Protein AF-A0A7C5PWE8-F1 (afdb_monomer)

Mean predicted aligned error: 3.21 Å

Solvent-accessible surface area (backbone atoms only — not comparable to full-atom values): 5080 Å² total; per-residue (Å²): 140,69,65,53,57,65,86,35,67,30,44,57,42,40,66,46,59,82,77,82,59,63,24,43,87,49,26,69,52,18,70,70,68,69,42,61,54,41,18,60,65,31,42,41,52,52,57,38,30,21,31,74,64,78,36,60,75,80,38,65,69,57,53,52,32,55,70,60,56,81,82,76,61,48,35,38,83,47,32,90,68,61,35,52,60,79,54,54,104

Sequence (89 aa):
MNRIPAESSAYQHSLDCVHCGLCLAACPTYQTLGLETDSPRGRILLMRGVSEGEIQLQEPSLGEALDHCLDCRACESACPSGVQYGKIL

Secondary structure (DSSP, 8-state):
-----TTSHHHHHHTT-----TTTTT-HHHHHH--GGGSHHHHHHHHHHHHHTSS-TT-HHHHHHHHT-----HHHHT-TT---GGGT-

Structure (mmCIF, N/CA/C/O backbone):
data_AF-A0A7C5PWE8-F1
#
_entry.id   AF-A0A7C5PWE8-F1
#
loop_
_atom_site.group_PDB
_atom_site.id
_atom_site.type_symbol
_atom_site.label_atom_id
_atom_site.label_alt_id
_atom_site.label_comp_id
_atom_site.label_asym_id
_atom_site.label_entity_id
_atom_site.label_seq_id
_atom_site.pdbx_PDB_ins_code
_atom_site.Cartn_x
_atom_site.Cartn_y
_atom_site.Cartn_z
_atom_site.occupancy
_atom_site.B_iso_or_equiv
_atom_site.auth_seq_id
_atom_site.auth_comp_id
_atom_site.auth_asym_id
_atom_site.auth_atom_id
_atom_site.pdbx_PDB_model_num
ATOM 1 N N . MET A 1 1 ? -10.956 9.784 18.990 1.00 51.03 1 MET A N 1
ATOM 2 C CA . MET A 1 1 ? -11.314 8.532 18.294 1.00 51.03 1 MET A CA 1
ATOM 3 C C . MET A 1 1 ? -11.678 8.853 16.848 1.00 51.03 1 MET A C 1
ATOM 5 O O . MET A 1 1 ? -12.838 9.129 16.585 1.00 51.03 1 MET A O 1
ATOM 9 N N . ASN A 1 2 ? -10.714 8.845 15.926 1.00 56.31 2 ASN A N 1
ATOM 10 C CA . ASN A 1 2 ? -10.997 8.919 14.490 1.00 56.31 2 ASN A CA 1
ATOM 11 C C . ASN A 1 2 ? -10.517 7.589 13.898 1.00 56.31 2 ASN A C 1
ATOM 13 O O . ASN A 1 2 ? -9.319 7.324 13.917 1.00 56.31 2 ASN A O 1
ATOM 17 N N . ARG A 1 3 ? -11.445 6.733 13.465 1.00 65.69 3 ARG A N 1
ATOM 18 C CA . ARG A 1 3 ? -11.169 5.460 12.781 1.00 65.69 3 ARG A CA 1
ATOM 19 C C . ARG A 1 3 ? -11.860 5.493 11.425 1.00 65.69 3 ARG A C 1
ATOM 21 O O . ARG A 1 3 ? -12.914 6.119 11.301 1.00 65.69 3 ARG A O 1
ATOM 28 N N . ILE A 1 4 ? -11.297 4.803 10.441 1.00 65.69 4 ILE A N 1
ATOM 29 C CA . ILE A 1 4 ? -12.039 4.454 9.228 1.00 65.69 4 ILE A CA 1
ATOM 30 C C . ILE A 1 4 ? -12.956 3.277 9.600 1.00 65.69 4 ILE A C 1
ATOM 32 O O . ILE A 1 4 ? -12.473 2.320 10.199 1.00 65.69 4 ILE A O 1
ATOM 36 N N . PRO A 1 5 ? -14.272 3.322 9.331 1.00 73.44 5 PRO A N 1
ATOM 37 C CA . PRO 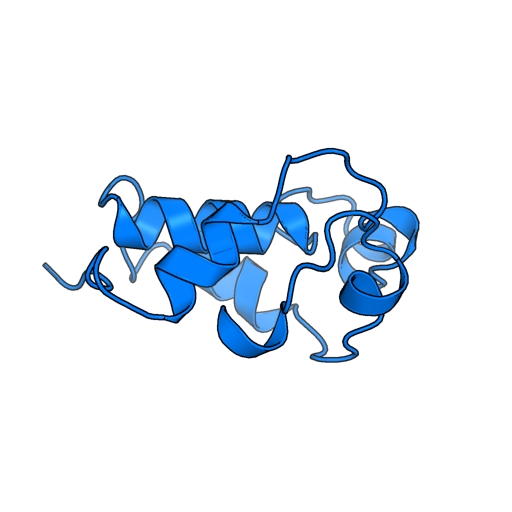A 1 5 ? -15.141 2.189 9.630 1.00 73.44 5 PRO A CA 1
ATOM 38 C C . PRO A 1 5 ? -14.689 0.932 8.873 1.00 73.44 5 PRO A C 1
ATOM 40 O O . PRO A 1 5 ? -14.393 1.005 7.678 1.00 73.44 5 PRO A O 1
ATOM 43 N N . ALA A 1 6 ? -14.706 -0.228 9.536 1.00 70.94 6 ALA A N 1
ATOM 44 C CA . ALA A 1 6 ? -14.457 -1.527 8.897 1.00 70.94 6 ALA A CA 1
ATOM 45 C C . ALA A 1 6 ? -15.480 -1.843 7.779 1.00 70.94 6 ALA A C 1
ATOM 47 O O . ALA A 1 6 ? -15.228 -2.637 6.883 1.00 70.94 6 ALA A O 1
ATOM 48 N N . GLU A 1 7 ? -16.626 -1.163 7.766 1.00 73.94 7 GLU A N 1
ATOM 49 C CA . GLU A 1 7 ? -17.613 -1.234 6.679 1.00 73.94 7 GLU A CA 1
ATOM 50 C C . GLU A 1 7 ? -17.148 -0.534 5.380 1.00 73.94 7 GLU A C 1
ATOM 52 O O . GLU A 1 7 ? -17.824 -0.615 4.356 1.00 73.94 7 GLU A O 1
ATOM 57 N N . SER A 1 8 ? -16.054 0.239 5.413 1.00 88.00 8 SER A N 1
ATOM 58 C CA . SER A 1 8 ? -15.655 1.087 4.285 1.00 88.00 8 SER A CA 1
ATOM 59 C C . SER A 1 8 ? -15.207 0.270 3.072 1.00 88.00 8 SER A C 1
ATOM 61 O O . SER A 1 8 ? -14.574 -0.780 3.201 1.00 88.00 8 SER A O 1
ATOM 63 N N . SER A 1 9 ? -15.465 0.791 1.867 1.00 90.00 9 SER A N 1
ATOM 64 C CA . SER A 1 9 ? -14.956 0.182 0.631 1.00 90.00 9 SER A CA 1
ATOM 65 C C . SER A 1 9 ? -13.431 0.053 0.656 1.00 90.00 9 SER A C 1
ATOM 67 O O . SER A 1 9 ? -12.899 -0.953 0.199 1.00 90.00 9 SER A O 1
ATOM 69 N N . ALA A 1 10 ? -12.735 1.030 1.247 1.00 91.38 10 ALA A N 1
ATOM 70 C CA . ALA A 1 10 ? -11.286 1.000 1.422 1.00 91.38 10 ALA A CA 1
ATOM 71 C C . ALA A 1 10 ? -10.827 -0.192 2.274 1.00 91.38 10 ALA A C 1
ATOM 73 O O . ALA A 1 10 ? -9.891 -0.892 1.887 1.00 91.38 10 ALA A O 1
ATOM 74 N N . TYR A 1 11 ? -11.518 -0.481 3.383 1.00 94.62 11 TYR A N 1
ATOM 75 C CA . TYR A 1 11 ? -11.228 -1.666 4.187 1.00 94.62 11 TYR A CA 1
ATOM 76 C C . TYR A 1 11 ? -11.450 -2.950 3.389 1.00 94.62 11 TYR A C 1
ATOM 78 O O . TYR A 1 11 ? -10.567 -3.802 3.375 1.00 94.62 11 TYR A O 1
ATOM 86 N N . GLN A 1 12 ? -12.569 -3.069 2.669 1.00 94.88 12 GLN A N 1
ATOM 87 C CA . GLN A 1 12 ? -12.867 -4.261 1.866 1.00 94.88 12 GLN A CA 1
ATOM 88 C C . GLN A 1 12 ? -11.788 -4.529 0.807 1.00 94.88 12 GLN A C 1
ATOM 90 O O . GLN A 1 12 ? -11.270 -5.639 0.730 1.00 94.88 12 GLN A O 1
ATOM 95 N N . HIS A 1 13 ? -11.361 -3.503 0.066 1.00 95.69 13 HIS A N 1
ATOM 96 C CA . HIS A 1 13 ? -10.271 -3.636 -0.906 1.00 95.69 13 HIS A CA 1
ATOM 97 C C . HIS A 1 13 ? -8.918 -3.960 -0.257 1.00 95.69 13 HIS A C 1
ATOM 99 O O . HIS A 1 13 ? -8.080 -4.624 -0.867 1.00 95.69 13 HIS A O 1
ATOM 105 N N . SER A 1 14 ? -8.687 -3.538 0.992 1.00 96.12 14 SER A N 1
ATOM 106 C CA . SER A 1 14 ? -7.467 -3.905 1.721 1.00 96.12 14 SER A CA 1
ATOM 107 C C . SER A 1 14 ? -7.375 -5.409 2.006 1.00 96.12 14 SER A C 1
ATOM 109 O O . SER A 1 14 ? -6.267 -5.941 2.118 1.00 96.12 14 SER A O 1
ATOM 111 N N . LEU A 1 15 ? -8.517 -6.113 2.069 1.00 96.38 15 LEU A N 1
ATOM 112 C CA . LEU A 1 15 ? -8.561 -7.548 2.361 1.00 96.38 15 LEU A CA 1
ATOM 113 C C . LEU A 1 15 ? -8.052 -8.413 1.198 1.00 96.38 15 LEU A C 1
ATOM 115 O O . LEU A 1 15 ? -7.621 -9.539 1.443 1.00 96.38 15 LEU A O 1
ATOM 119 N N . ASP A 1 16 ? -8.039 -7.880 -0.028 1.00 97.38 16 ASP A N 1
ATOM 120 C CA . ASP A 1 16 ? -7.545 -8.569 -1.230 1.00 97.38 16 ASP A CA 1
ATOM 121 C C . ASP A 1 16 ? -6.023 -8.816 -1.178 1.00 97.38 16 ASP A C 1
ATOM 123 O O . ASP A 1 16 ? -5.477 -9.673 -1.881 1.00 97.38 16 ASP A O 1
ATOM 127 N N . CYS A 1 17 ? -5.303 -8.065 -0.338 1.00 97.88 17 CYS A N 1
ATOM 128 C CA . CYS A 1 17 ? -3.869 -8.231 -0.160 1.00 97.88 17 CYS A CA 1
ATOM 129 C C . CYS A 1 17 ? -3.553 -9.485 0.669 1.00 97.88 17 CYS A C 1
ATOM 131 O O . CYS A 1 17 ? -3.773 -9.533 1.877 1.00 97.88 17 CYS A O 1
ATOM 133 N N . VAL A 1 18 ? -2.916 -10.472 0.034 1.00 97.62 18 VAL A N 1
ATOM 134 C CA . VAL A 1 18 ? -2.431 -11.707 0.690 1.00 97.62 18 VAL A CA 1
ATOM 135 C C . VAL A 1 18 ? -0.993 -11.600 1.218 1.00 97.62 18 VAL A C 1
ATOM 137 O O . VAL A 1 18 ? -0.366 -12.599 1.555 1.00 97.62 18 VAL A O 1
ATOM 140 N N . HIS A 1 19 ? -0.434 -10.387 1.245 1.00 96.62 19 HIS A N 1
ATOM 141 C CA . HIS A 1 19 ? 0.897 -10.088 1.784 1.00 96.62 19 HIS A CA 1
ATOM 142 C C . HIS A 1 19 ? 2.087 -10.816 1.103 1.00 96.62 19 HIS A C 1
ATOM 144 O O . HIS A 1 19 ? 3.161 -10.975 1.686 1.00 96.62 19 HIS A O 1
ATOM 150 N N . CYS A 1 20 ? 1.949 -11.204 -0.172 1.00 97.88 20 CYS A N 1
ATOM 151 C CA . CYS A 1 20 ? 2.951 -11.999 -0.905 1.00 97.88 20 CYS A CA 1
ATOM 152 C C . CYS A 1 20 ? 4.258 -11.261 -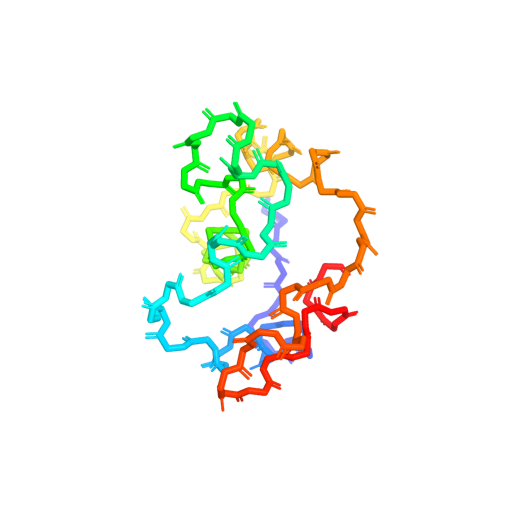1.257 1.00 97.88 20 CYS A C 1
ATOM 154 O O . CYS A 1 20 ? 5.285 -11.901 -1.453 1.00 97.88 20 CYS A O 1
ATOM 156 N N . GLY A 1 21 ? 4.247 -9.925 -1.348 1.00 97.56 21 GLY A N 1
ATOM 157 C CA . GLY A 1 21 ? 5.456 -9.123 -1.600 1.00 97.56 21 GLY A CA 1
ATOM 158 C C . GLY A 1 21 ? 5.840 -8.857 -3.048 1.00 97.56 21 GLY A C 1
ATOM 159 O O . GLY A 1 21 ? 6.800 -8.130 -3.278 1.00 97.56 21 GLY A O 1
ATOM 160 N N . LEU A 1 22 ? 5.094 -9.351 -4.036 1.00 98.25 22 LEU A N 1
ATOM 161 C CA . LEU A 1 22 ? 5.429 -9.100 -5.446 1.00 98.25 22 LEU A CA 1
ATOM 162 C C . LEU A 1 22 ? 5.365 -7.604 -5.814 1.00 98.25 22 LEU A C 1
ATOM 164 O O . LEU A 1 22 ? 6.104 -7.141 -6.678 1.00 98.25 22 LEU A O 1
ATOM 168 N N . CYS A 1 23 ? 4.551 -6.821 -5.101 1.00 98.50 23 CYS A N 1
ATOM 169 C CA . CYS A 1 23 ? 4.472 -5.372 -5.271 1.00 98.50 23 CYS A CA 1
ATOM 170 C C . CYS A 1 23 ? 5.742 -4.615 -4.840 1.00 98.50 23 CYS A C 1
ATOM 172 O O . CYS A 1 23 ? 5.903 -3.460 -5.229 1.00 98.50 23 CYS A O 1
ATOM 174 N N . LEU A 1 24 ? 6.623 -5.220 -4.031 1.00 98.56 24 LEU A N 1
ATOM 175 C CA . LEU A 1 24 ? 7.808 -4.550 -3.485 1.00 98.56 24 LEU A CA 1
ATOM 176 C C . LEU A 1 24 ? 8.741 -4.060 -4.591 1.00 98.56 24 LEU A C 1
ATOM 178 O O . LEU A 1 24 ? 9.091 -2.885 -4.641 1.00 98.56 24 LEU A O 1
ATOM 182 N N . ALA A 1 25 ? 9.087 -4.953 -5.520 1.00 97.94 25 ALA A N 1
ATOM 183 C CA . ALA A 1 25 ? 9.978 -4.637 -6.628 1.00 97.94 25 ALA A CA 1
ATOM 184 C C . ALA A 1 25 ? 9.353 -3.654 -7.632 1.00 97.94 25 ALA A C 1
ATOM 186 O O . ALA A 1 25 ? 10.083 -3.029 -8.388 1.00 97.94 25 ALA A O 1
ATOM 187 N N . ALA A 1 26 ? 8.029 -3.487 -7.637 1.00 98.31 26 ALA A N 1
ATOM 188 C CA . ALA A 1 26 ? 7.345 -2.536 -8.511 1.00 98.31 26 ALA A CA 1
ATOM 189 C C . ALA A 1 26 ? 7.238 -1.124 -7.908 1.00 98.31 26 ALA A C 1
ATOM 191 O O . ALA A 1 26 ? 6.891 -0.180 -8.615 1.00 98.31 26 ALA A O 1
ATOM 192 N N . CYS A 1 27 ? 7.492 -0.960 -6.607 1.00 98.62 27 CYS A N 1
ATOM 193 C CA . CYS A 1 27 ? 7.280 0.305 -5.917 1.00 98.62 27 CYS A CA 1
ATOM 194 C C . CYS A 1 27 ? 8.575 1.127 -5.819 1.00 98.62 27 CYS A C 1
ATOM 196 O O . CYS A 1 27 ? 9.494 0.717 -5.107 1.00 98.62 27 CYS A O 1
ATOM 198 N N . PRO A 1 28 ? 8.652 2.315 -6.448 1.00 98.38 28 PRO A N 1
ATOM 199 C CA . PRO A 1 28 ? 9.880 3.114 -6.452 1.00 98.38 28 PRO A CA 1
ATOM 200 C C . PRO A 1 28 ? 10.261 3.641 -5.061 1.00 98.38 28 PRO A C 1
ATOM 202 O O . PRO A 1 28 ? 11.444 3.751 -4.744 1.00 98.38 28 PRO A O 1
ATOM 205 N N . THR A 1 29 ? 9.280 3.924 -4.200 1.00 98.25 29 THR A N 1
ATOM 206 C CA . THR A 1 29 ? 9.536 4.451 -2.847 1.00 98.25 29 THR A CA 1
ATOM 207 C C . THR A 1 29 ? 10.144 3.382 -1.956 1.00 98.25 29 THR A C 1
ATOM 209 O O . THR A 1 29 ? 11.131 3.643 -1.280 1.00 98.25 29 THR A O 1
ATOM 212 N N . TYR A 1 30 ? 9.632 2.151 -2.034 1.00 98.50 30 TYR A N 1
ATOM 213 C CA . TYR A 1 30 ? 10.233 1.012 -1.348 1.00 98.50 30 TYR A CA 1
ATOM 214 C C . TYR A 1 30 ? 11.642 0.719 -1.863 1.00 98.50 30 TYR A C 1
ATOM 216 O O . TYR A 1 30 ? 12.549 0.532 -1.062 1.00 98.50 30 TYR A O 1
ATOM 224 N N . GLN A 1 31 ? 11.853 0.725 -3.184 1.00 98.44 31 GLN A N 1
ATOM 225 C CA . GLN A 1 31 ? 13.190 0.504 -3.744 1.00 98.44 31 GLN A CA 1
ATOM 226 C C . GLN A 1 31 ? 14.211 1.552 -3.280 1.00 98.44 31 GLN A C 1
ATOM 228 O O . GLN A 1 31 ? 15.391 1.238 -3.155 1.00 98.44 31 GLN A O 1
ATOM 233 N N . THR A 1 32 ? 13.761 2.783 -3.030 1.00 98.25 32 THR A N 1
ATOM 234 C CA . THR A 1 32 ? 14.633 3.887 -2.611 1.00 98.25 32 THR A CA 1
ATOM 235 C C . THR A 1 32 ? 14.887 3.875 -1.105 1.00 98.25 32 THR A C 1
ATOM 237 O O . THR A 1 32 ? 16.024 4.041 -0.674 1.00 98.25 32 THR A O 1
ATOM 240 N N . LEU A 1 33 ? 13.836 3.689 -0.301 1.00 97.88 33 LEU A N 1
ATOM 241 C CA . LEU A 1 33 ? 13.901 3.823 1.157 1.00 97.88 33 LEU A CA 1
ATOM 242 C C . LEU A 1 33 ? 14.203 2.498 1.871 1.00 97.88 33 LEU A C 1
ATOM 244 O O . LEU A 1 33 ? 14.730 2.503 2.978 1.00 97.88 33 LEU A O 1
ATOM 248 N N . GLY A 1 34 ? 13.846 1.358 1.275 1.00 97.81 34 GLY A N 1
ATOM 249 C CA . GLY A 1 34 ? 13.970 0.028 1.883 1.00 97.81 34 GLY A CA 1
ATOM 250 C C . GLY A 1 34 ? 13.021 -0.230 3.061 1.00 97.81 34 GLY A C 1
ATOM 251 O O . GLY A 1 34 ? 13.085 -1.292 3.679 1.00 97.81 34 GLY A O 1
ATOM 252 N N . LEU A 1 35 ? 12.137 0.719 3.377 1.00 97.88 35 LEU A N 1
ATOM 253 C CA . LEU A 1 35 ? 11.191 0.631 4.483 1.00 97.88 35 LEU A CA 1
ATOM 254 C C . LEU A 1 35 ? 9.920 -0.089 4.041 1.00 97.88 35 LEU A C 1
ATOM 256 O O . LEU A 1 35 ? 9.223 0.344 3.128 1.00 97.88 35 LEU A O 1
ATOM 260 N N . GLU A 1 36 ? 9.597 -1.195 4.705 1.00 97.12 36 GLU A N 1
ATOM 261 C CA . GLU A 1 36 ? 8.421 -2.010 4.387 1.00 97.12 36 GLU A CA 1
ATOM 262 C C . GLU A 1 36 ? 7.110 -1.215 4.496 1.00 97.12 36 GLU A C 1
ATOM 264 O O . GLU A 1 36 ? 6.218 -1.400 3.667 1.00 97.12 36 GLU A O 1
ATOM 269 N N . THR A 1 37 ? 7.023 -0.290 5.457 1.00 97.06 37 THR A N 1
ATOM 270 C CA . THR A 1 37 ? 5.913 0.662 5.642 1.00 97.06 37 THR A CA 1
ATOM 271 C C . THR A 1 37 ? 5.670 1.535 4.416 1.00 97.06 37 THR A C 1
ATOM 273 O O . THR A 1 37 ? 4.526 1.862 4.122 1.00 97.06 37 THR A O 1
ATOM 276 N N . ASP A 1 38 ? 6.718 1.824 3.647 1.00 97.81 38 ASP A N 1
ATOM 277 C CA . ASP A 1 38 ? 6.707 2.640 2.429 1.00 97.81 38 ASP A CA 1
ATOM 278 C C . ASP A 1 38 ? 6.530 1.808 1.155 1.00 97.81 38 ASP A C 1
ATOM 280 O O . ASP A 1 38 ? 6.643 2.306 0.026 1.00 97.81 38 ASP A O 1
ATOM 284 N N . SER A 1 39 ? 6.242 0.520 1.318 1.00 98.44 39 SER A N 1
ATOM 285 C CA . SER A 1 39 ? 5.821 -0.351 0.235 1.00 98.44 39 SER A CA 1
ATOM 286 C C . SER A 1 39 ? 4.303 -0.313 0.031 1.00 98.44 39 SER A C 1
ATOM 288 O O . SER A 1 39 ? 3.557 0.108 0.917 1.00 98.44 39 SER A O 1
ATOM 290 N N . PRO A 1 40 ? 3.791 -0.790 -1.119 1.00 98.31 40 PRO A N 1
ATOM 291 C CA . PRO A 1 40 ? 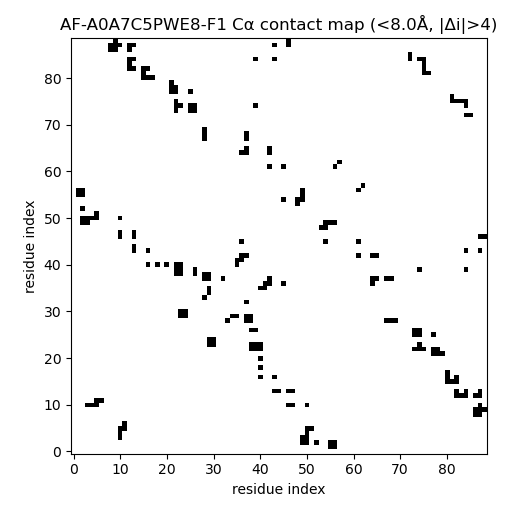2.355 -0.856 -1.354 1.00 98.31 40 PRO A CA 1
ATOM 292 C C . PRO A 1 40 ? 1.664 -1.765 -0.335 1.00 98.31 40 PRO A C 1
ATOM 294 O O . PRO A 1 40 ? 0.659 -1.373 0.246 1.00 98.31 40 PRO A O 1
ATOM 297 N N . ARG A 1 41 ? 2.219 -2.954 -0.054 1.00 98.06 41 ARG A N 1
ATOM 298 C CA . ARG A 1 41 ? 1.623 -3.872 0.933 1.00 98.06 41 ARG A CA 1
ATOM 299 C C . ARG A 1 41 ? 1.722 -3.343 2.362 1.00 98.06 41 ARG A C 1
ATOM 301 O O . ARG A 1 41 ? 0.778 -3.535 3.120 1.00 98.06 41 ARG A O 1
ATOM 308 N N . GLY A 1 42 ? 2.804 -2.643 2.702 1.00 97.94 42 GLY A N 1
ATOM 309 C CA . GLY A 1 42 ? 2.957 -2.001 4.005 1.00 97.94 42 GLY A CA 1
ATOM 310 C C . GLY A 1 42 ? 1.886 -0.945 4.236 1.00 97.94 42 GLY A C 1
A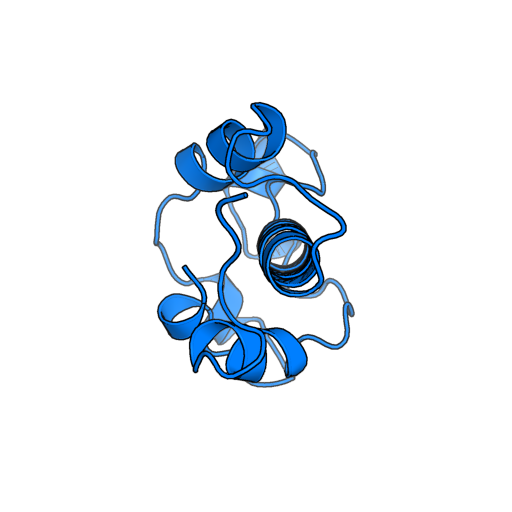TOM 311 O O . GLY A 1 42 ? 1.177 -1.011 5.232 1.00 97.94 42 GLY A O 1
ATOM 312 N N . ARG A 1 43 ? 1.676 -0.041 3.272 1.00 98.19 43 ARG A N 1
ATOM 313 C CA . ARG A 1 43 ? 0.614 0.976 3.351 1.00 98.19 43 ARG A CA 1
ATOM 314 C C . ARG A 1 43 ? -0.781 0.365 3.444 1.00 98.19 43 ARG A C 1
ATOM 316 O O . ARG A 1 43 ? -1.589 0.835 4.236 1.00 98.19 43 ARG A O 1
ATOM 323 N N . ILE A 1 44 ? -1.058 -0.706 2.693 1.00 97.81 44 ILE A N 1
ATOM 324 C CA . ILE A 1 44 ? -2.328 -1.441 2.817 1.00 97.81 44 ILE A CA 1
ATOM 325 C C . ILE A 1 44 ? -2.507 -1.958 4.249 1.00 97.81 44 ILE A C 1
ATOM 327 O O . ILE A 1 44 ? -3.578 -1.785 4.824 1.00 97.81 44 ILE A O 1
ATOM 331 N N . LEU A 1 45 ? -1.469 -2.562 4.834 1.00 96.81 45 LEU A N 1
ATOM 332 C CA . LEU A 1 45 ? -1.530 -3.081 6.199 1.00 96.81 45 LEU A CA 1
ATOM 333 C C . LEU A 1 45 ? -1.718 -1.958 7.228 1.00 96.81 45 LEU A C 1
ATOM 335 O O . LEU A 1 45 ? -2.523 -2.108 8.142 1.00 96.81 45 LEU A O 1
ATOM 339 N N . LEU A 1 46 ? -1.047 -0.817 7.046 1.00 96.38 46 LEU A N 1
ATOM 340 C CA . LEU A 1 46 ? -1.226 0.361 7.894 1.00 96.38 46 LEU A CA 1
ATOM 341 C C . LEU A 1 46 ? -2.676 0.878 7.841 1.00 96.38 46 LEU A C 1
ATOM 343 O O . LEU A 1 46 ? -3.299 1.086 8.879 1.00 96.38 46 LEU A O 1
ATOM 347 N N . MET A 1 47 ? -3.256 1.009 6.645 1.00 94.88 47 MET A N 1
ATOM 348 C CA . MET A 1 47 ? -4.655 1.429 6.470 1.00 94.88 47 MET A CA 1
ATOM 349 C C . MET A 1 47 ? -5.661 0.422 7.031 1.00 94.88 47 MET A C 1
ATOM 351 O O . MET A 1 47 ? -6.703 0.803 7.577 1.00 94.88 47 MET A O 1
ATOM 355 N N . ARG A 1 48 ? -5.349 -0.873 6.926 1.00 94.62 48 ARG A N 1
ATOM 356 C CA . ARG A 1 48 ? -6.147 -1.931 7.542 1.00 94.62 48 ARG A CA 1
ATOM 357 C C . ARG A 1 48 ? -6.117 -1.813 9.064 1.00 94.62 48 ARG A C 1
ATOM 359 O O . ARG A 1 48 ? -7.181 -1.745 9.670 1.00 94.62 48 ARG A O 1
ATOM 366 N N . GLY A 1 49 ? -4.929 -1.659 9.650 1.00 95.06 49 GLY A N 1
ATOM 367 C CA . GLY A 1 49 ? -4.748 -1.469 11.090 1.00 95.06 49 GLY A CA 1
ATOM 368 C C . GLY A 1 49 ? -5.460 -0.221 11.619 1.00 95.06 49 GLY A C 1
ATOM 369 O O . GLY A 1 49 ? -6.014 -0.241 12.716 1.00 95.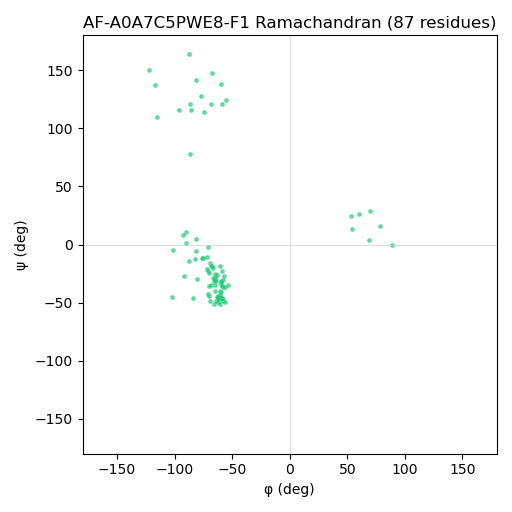06 49 GLY A O 1
ATOM 370 N N . VAL A 1 50 ? -5.545 0.852 10.827 1.00 94.31 50 VAL A N 1
ATOM 371 C CA . VAL A 1 50 ? -6.379 2.022 11.158 1.00 94.31 50 VAL A CA 1
ATOM 372 C C . VAL A 1 50 ? -7.861 1.656 11.251 1.00 94.31 50 VAL A C 1
ATOM 374 O O . VAL A 1 50 ? -8.558 2.090 12.174 1.00 94.31 50 VAL A O 1
ATOM 377 N N . SER A 1 51 ? -8.350 0.869 10.295 1.00 93.69 51 SER A N 1
ATOM 378 C CA . SER A 1 51 ? -9.755 0.453 10.238 1.00 93.69 51 SER A CA 1
ATOM 379 C C . SER A 1 51 ? -10.107 -0.540 11.350 1.00 93.69 51 SER A C 1
ATOM 381 O O . SER A 1 51 ? -11.184 -0.475 11.941 1.00 93.69 51 SER A O 1
ATOM 383 N N . GLU A 1 52 ? -9.162 -1.416 11.690 1.00 94.06 52 GLU A N 1
ATOM 384 C CA . GLU A 1 52 ? -9.249 -2.384 12.791 1.00 94.06 52 GLU A CA 1
ATOM 385 C C . GLU A 1 52 ? -9.047 -1.716 14.163 1.00 94.06 52 GLU A C 1
ATOM 387 O O . GLU A 1 52 ? -9.379 -2.276 15.207 1.00 94.06 52 GLU A O 1
ATOM 392 N N . GLY A 1 53 ? -8.598 -0.457 14.173 1.00 92.88 53 GLY A N 1
ATOM 393 C CA . GLY A 1 53 ? -8.399 0.330 15.381 1.00 92.88 53 GLY A CA 1
ATOM 394 C C . GLY A 1 53 ? -7.121 -0.009 16.147 1.00 92.88 53 GLY A C 1
ATOM 395 O O . GLY A 1 53 ? -7.021 0.381 17.313 1.00 92.88 53 GLY A O 1
ATOM 396 N N . GLU A 1 54 ? -6.191 -0.707 15.496 1.00 95.06 54 GLU A N 1
ATOM 397 C CA . GLU A 1 54 ? -4.846 -1.044 15.968 1.00 95.06 54 GLU A CA 1
ATOM 398 C C . GLU A 1 54 ? -3.868 0.126 15.789 1.00 95.06 54 GLU A C 1
ATOM 400 O O . GLU A 1 54 ? -2.947 0.295 16.584 1.00 95.06 54 GLU A O 1
ATOM 405 N N . ILE A 1 55 ? -4.097 0.962 14.771 1.00 94.94 55 ILE A N 1
ATOM 406 C CA . ILE A 1 55 ? -3.294 2.147 14.449 1.00 94.94 55 ILE A CA 1
ATOM 407 C C . ILE A 1 55 ? -4.176 3.391 14.579 1.00 94.94 55 ILE A C 1
ATOM 409 O O . ILE A 1 55 ? -5.333 3.407 14.153 1.00 94.94 55 ILE A O 1
ATOM 413 N N . GLN A 1 56 ? -3.650 4.456 15.182 1.00 94.00 56 GLN A N 1
ATOM 414 C CA . GLN A 1 56 ? -4.363 5.731 15.258 1.00 94.00 56 GLN A CA 1
ATOM 415 C C . GLN A 1 56 ? -4.181 6.504 13.949 1.00 94.00 56 GLN A C 1
ATOM 417 O O . GLN A 1 56 ? -3.090 6.546 13.391 1.00 94.00 56 GLN A O 1
ATOM 422 N N . LEU A 1 57 ? -5.227 7.188 13.477 1.00 90.69 57 LEU A N 1
ATOM 423 C CA . LEU A 1 57 ? -5.123 8.034 12.278 1.00 90.69 57 LEU A CA 1
ATOM 424 C C . LEU A 1 57 ? -4.073 9.151 12.406 1.00 90.69 57 LEU A C 1
ATOM 426 O O . LEU A 1 57 ? -3.616 9.672 11.398 1.00 90.69 57 LEU A O 1
ATOM 430 N N . GLN A 1 58 ? -3.728 9.545 13.634 1.00 93.56 58 GLN A N 1
ATOM 431 C CA . GLN A 1 58 ? -2.738 10.583 13.918 1.00 93.56 58 GLN A CA 1
ATOM 432 C C . GLN A 1 58 ? -1.310 10.040 14.064 1.00 93.56 58 GLN A C 1
ATOM 434 O O . GLN A 1 58 ? -0.416 10.833 14.354 1.00 93.56 58 GLN A O 1
ATOM 439 N N . GLU A 1 59 ? -1.083 8.729 13.909 1.00 95.56 59 GLU A N 1
ATOM 440 C CA . GLU A 1 59 ? 0.266 8.166 14.008 1.00 95.56 59 GLU A CA 1
ATOM 441 C C . GLU A 1 59 ? 1.187 8.810 12.955 1.00 95.56 59 GLU A C 1
ATOM 443 O O . GLU A 1 59 ? 0.907 8.703 11.757 1.00 95.56 59 GLU A O 1
ATOM 448 N N . PRO A 1 60 ? 2.297 9.465 13.352 1.00 95.75 60 PRO A N 1
ATOM 449 C CA . PRO A 1 60 ? 3.171 10.156 12.403 1.00 95.75 60 PRO A CA 1
ATOM 450 C C . PRO A 1 60 ? 3.736 9.237 11.315 1.00 95.75 60 PRO A C 1
ATOM 452 O O . 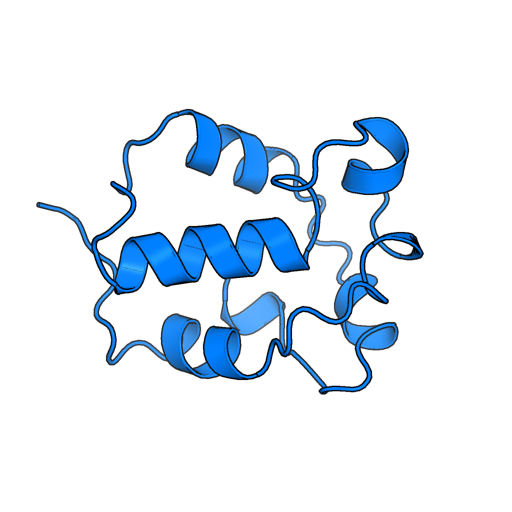PRO A 1 60 ? 3.826 9.637 10.158 1.00 95.75 60 PRO A O 1
ATOM 455 N N . SER A 1 61 ? 4.050 7.988 11.669 1.00 94.00 61 SER A N 1
ATOM 456 C CA . SER A 1 61 ? 4.574 6.982 10.739 1.00 94.00 61 SER A CA 1
ATOM 457 C C . SER A 1 61 ? 3.563 6.560 9.670 1.00 94.00 61 SER A C 1
ATOM 459 O O . SER A 1 61 ? 3.964 6.200 8.566 1.00 94.00 61 SER A O 1
ATOM 461 N N . LEU A 1 62 ? 2.258 6.622 9.967 1.00 95.69 62 LEU A N 1
ATOM 462 C CA . LEU A 1 62 ? 1.213 6.428 8.963 1.00 95.69 62 LEU A CA 1
ATOM 463 C C . LEU A 1 62 ? 1.258 7.572 7.949 1.00 95.69 62 LEU A C 1
ATOM 465 O O . LEU A 1 62 ? 1.318 7.309 6.753 1.00 95.69 62 LEU A O 1
ATOM 469 N N . GLY A 1 63 ? 1.252 8.820 8.427 1.00 96.38 63 GLY A N 1
ATOM 470 C CA . GLY A 1 63 ? 1.308 10.005 7.567 1.00 96.38 63 GLY A CA 1
ATOM 471 C C . GLY A 1 63 ? 2.531 9.992 6.654 1.00 96.38 63 GLY A C 1
ATOM 472 O O . GLY A 1 63 ? 2.385 10.086 5.442 1.00 96.38 63 GLY A O 1
ATOM 473 N N . GLU A 1 64 ? 3.715 9.754 7.219 1.00 97.00 64 GLU A N 1
ATOM 474 C CA . GLU A 1 64 ? 4.972 9.679 6.466 1.00 97.00 64 GLU A CA 1
ATOM 475 C C . GLU A 1 64 ? 4.933 8.598 5.374 1.00 97.00 64 GLU A C 1
ATOM 477 O O 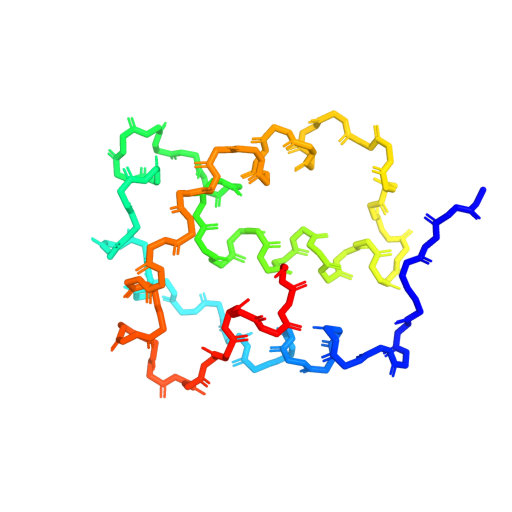. GLU A 1 64 ? 5.221 8.873 4.207 1.00 97.00 64 GLU A O 1
ATOM 482 N N . ALA A 1 65 ? 4.493 7.382 5.719 1.00 97.12 65 ALA A N 1
ATOM 483 C CA . ALA A 1 65 ? 4.382 6.296 4.754 1.00 97.12 65 ALA A CA 1
ATOM 484 C C . ALA A 1 65 ? 3.422 6.641 3.604 1.00 97.12 65 ALA A C 1
ATOM 486 O O . ALA A 1 65 ? 3.705 6.319 2.444 1.00 97.12 65 ALA A O 1
ATOM 487 N N . LEU A 1 66 ? 2.285 7.278 3.905 1.00 96.62 66 LEU A N 1
ATOM 488 C CA . LEU A 1 66 ? 1.296 7.689 2.908 1.00 96.62 66 LEU A CA 1
ATOM 489 C C . LEU A 1 66 ? 1.810 8.835 2.027 1.00 96.62 66 LEU A C 1
ATOM 491 O O . LEU A 1 66 ? 1.691 8.738 0.805 1.00 96.62 66 LEU A O 1
ATOM 495 N N . ASP A 1 67 ? 2.444 9.847 2.616 1.00 97.00 67 ASP A N 1
ATOM 496 C CA . ASP A 1 67 ? 2.977 11.023 1.917 1.00 97.00 67 ASP A CA 1
ATOM 497 C C . ASP A 1 67 ? 4.096 10.661 0.933 1.00 97.00 67 ASP A C 1
ATOM 499 O O . ASP A 1 67 ? 4.233 11.277 -0.125 1.00 97.00 67 ASP A O 1
ATOM 503 N N . HIS A 1 68 ? 4.874 9.616 1.222 1.00 97.69 68 HIS A N 1
ATOM 504 C CA . HIS A 1 68 ? 5.866 9.117 0.274 1.00 97.69 68 HIS A CA 1
ATOM 505 C C . HIS A 1 68 ? 5.245 8.451 -0.963 1.00 97.69 68 HIS A C 1
ATOM 507 O O . HIS A 1 68 ? 5.947 8.236 -1.949 1.00 97.69 68 HIS A O 1
ATOM 513 N N . CYS A 1 69 ? 3.961 8.078 -0.958 1.00 97.88 69 CYS A N 1
ATOM 514 C CA . CYS A 1 69 ? 3.349 7.392 -2.091 1.00 97.88 69 CYS A CA 1
ATOM 515 C C . CYS A 1 69 ? 3.224 8.312 -3.320 1.00 97.88 69 CYS A C 1
ATOM 517 O O . CYS A 1 69 ? 2.517 9.309 -3.299 1.00 97.88 69 CYS A O 1
ATOM 519 N N . LEU A 1 70 ? 3.843 7.926 -4.442 1.00 97.69 70 LEU A N 1
ATOM 520 C CA . LEU A 1 70 ? 3.825 8.716 -5.688 1.00 97.69 70 LEU A CA 1
ATOM 521 C C . LEU A 1 70 ? 2.559 8.545 -6.542 1.00 97.69 70 LEU A C 1
ATOM 523 O O . LEU A 1 70 ? 2.531 8.992 -7.684 1.00 97.69 70 LEU A O 1
ATOM 527 N N . ASP A 1 71 ? 1.570 7.795 -6.058 1.00 96.81 71 ASP A N 1
ATOM 528 C CA . ASP A 1 71 ? 0.331 7.487 -6.786 1.00 96.81 71 ASP A CA 1
ATOM 529 C C . ASP A 1 71 ? 0.518 6.875 -8.202 1.00 96.81 71 ASP A C 1
ATOM 531 O O . ASP A 1 71 ? -0.342 6.945 -9.074 1.00 96.81 71 ASP A O 1
ATOM 535 N N . CYS A 1 72 ? 1.659 6.226 -8.464 1.00 97.75 72 CYS A N 1
ATOM 536 C CA . CYS A 1 72 ? 1.998 5.715 -9.803 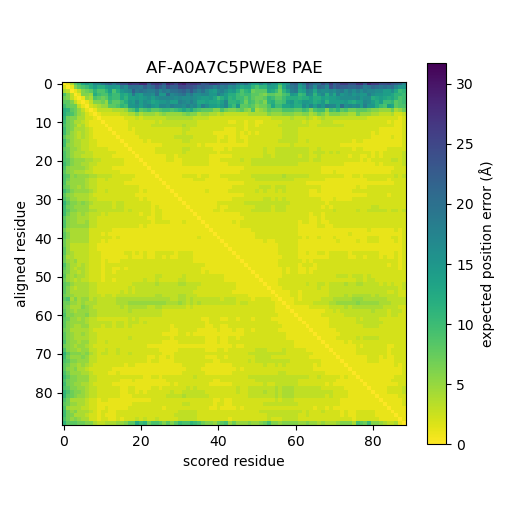1.00 97.75 72 CYS A CA 1
ATOM 537 C C . CYS A 1 72 ? 1.250 4.435 -10.225 1.00 97.75 72 CYS A C 1
ATOM 539 O O . CYS A 1 72 ? 1.359 4.013 -11.374 1.00 97.75 72 CYS A O 1
ATOM 541 N N . ARG A 1 73 ? 0.564 3.767 -9.285 1.00 97.62 73 ARG A N 1
ATOM 542 C CA . ARG A 1 73 ? -0.192 2.507 -9.468 1.00 97.62 73 ARG A CA 1
ATOM 543 C C . ARG A 1 73 ? 0.578 1.318 -10.074 1.00 97.62 73 ARG A C 1
ATOM 545 O O . ARG A 1 73 ? -0.022 0.287 -10.358 1.00 97.62 73 ARG A O 1
ATOM 552 N N . ALA A 1 74 ? 1.911 1.372 -10.160 1.00 98.38 74 ALA A N 1
ATOM 553 C CA . ALA A 1 74 ? 2.740 0.250 -10.627 1.00 98.38 74 ALA A CA 1
ATOM 554 C C . ALA A 1 74 ? 2.543 -1.044 -9.805 1.00 98.38 74 ALA A C 1
ATOM 55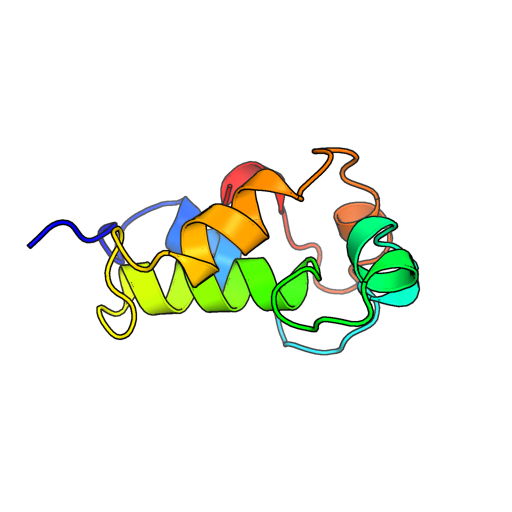6 O O . ALA A 1 74 ? 2.709 -2.153 -10.312 1.00 98.38 74 ALA A O 1
ATOM 557 N N . CYS A 1 75 ? 2.156 -0.903 -8.536 1.00 98.44 75 CYS A N 1
ATOM 558 C CA . CYS A 1 75 ? 1.842 -2.013 -7.647 1.00 98.44 75 CYS A CA 1
ATOM 559 C C . CYS A 1 75 ? 0.613 -2.829 -8.070 1.00 98.44 75 CYS A C 1
ATOM 561 O O . CYS A 1 75 ? 0.596 -4.028 -7.804 1.00 98.44 75 CYS A O 1
ATOM 563 N N . GLU A 1 76 ? -0.378 -2.217 -8.724 1.00 98.38 76 GLU A N 1
ATOM 564 C CA . GLU A 1 76 ? -1.601 -2.904 -9.158 1.00 98.38 76 GLU A CA 1
ATOM 565 C C . GLU A 1 76 ? -1.282 -3.885 -10.288 1.00 98.38 76 GLU A C 1
ATOM 567 O O . GLU A 1 76 ? -1.600 -5.067 -10.185 1.00 98.38 76 GLU A O 1
ATOM 572 N N . SER A 1 77 ? -0.538 -3.434 -11.304 1.00 97.88 77 SER A N 1
ATOM 573 C CA . SER A 1 77 ? -0.077 -4.281 -12.414 1.00 97.88 77 SER A CA 1
ATOM 574 C C . SER A 1 77 ? 0.789 -5.456 -11.952 1.00 97.88 77 SER A C 1
ATOM 576 O O . SER A 1 77 ? 0.780 -6.516 -12.573 1.00 97.88 77 SER A O 1
ATOM 578 N N . ALA A 1 78 ? 1.552 -5.278 -10.871 1.00 98.12 78 ALA A N 1
ATOM 579 C CA . ALA A 1 78 ? 2.401 -6.322 -10.302 1.00 98.12 78 ALA A CA 1
ATOM 580 C C . ALA A 1 78 ? 1.647 -7.293 -9.373 1.00 98.12 78 ALA A C 1
ATOM 582 O O . ALA A 1 78 ? 2.209 -8.317 -8.978 1.00 98.12 78 ALA A O 1
ATOM 583 N N . CYS A 1 79 ? 0.413 -6.976 -8.966 1.00 98.38 79 CYS A N 1
ATOM 584 C CA . CYS A 1 79 ? -0.306 -7.737 -7.954 1.00 98.38 79 CYS A CA 1
ATOM 585 C C . CYS A 1 79 ? -1.050 -8.937 -8.569 1.00 98.38 79 CYS A C 1
ATOM 587 O O . CYS A 1 79 ? -2.026 -8.740 -9.292 1.00 98.38 79 CYS A O 1
ATOM 589 N N . PRO A 1 80 ? -0.694 -10.190 -8.226 1.00 97.50 80 PRO A N 1
ATOM 590 C CA . PRO A 1 80 ? -1.411 -11.361 -8.737 1.00 97.50 80 PRO A CA 1
ATOM 591 C C . PRO A 1 80 ? -2.814 -11.514 -8.129 1.00 97.50 80 PRO A C 1
ATOM 593 O O . PRO A 1 80 ? -3.672 -12.157 -8.724 1.00 97.50 80 PRO A O 1
ATOM 596 N N . SER A 1 81 ? -3.050 -10.929 -6.951 1.00 97.69 81 SER A N 1
ATOM 597 C CA . SER A 1 81 ? -4.353 -10.939 -6.274 1.00 97.69 81 SER A CA 1
ATOM 598 C C . SER A 1 81 ? -5.317 -9.882 -6.819 1.00 97.69 81 SER A C 1
ATOM 600 O O . SER A 1 81 ? -6.468 -9.856 -6.405 1.00 97.69 81 SER A O 1
ATOM 602 N N . GLY A 1 82 ? -4.864 -9.009 -7.726 1.00 97.12 82 GLY A N 1
ATOM 603 C CA . GLY A 1 82 ? -5.715 -7.979 -8.323 1.00 97.12 82 GLY A CA 1
ATOM 604 C C . GLY A 1 82 ? -6.127 -6.864 -7.357 1.00 97.12 82 GLY A C 1
ATOM 605 O O . GLY A 1 82 ? -7.197 -6.285 -7.527 1.00 97.12 82 GLY A O 1
ATOM 606 N N . VAL A 1 83 ? -5.297 -6.559 -6.351 1.00 98.12 83 VAL A N 1
ATOM 607 C CA . VAL A 1 83 ? -5.563 -5.471 -5.396 1.00 98.12 83 VAL A CA 1
ATOM 608 C C . VAL A 1 83 ? -5.774 -4.152 -6.142 1.00 98.12 83 VAL A C 1
ATOM 610 O O . VAL A 1 83 ? -4.890 -3.687 -6.863 1.00 98.12 83 VAL A O 1
ATOM 613 N N . GLN A 1 84 ? -6.921 -3.515 -5.901 1.00 97.19 84 GLN A N 1
ATOM 614 C CA . GLN A 1 84 ? -7.240 -2.177 -6.401 1.00 97.19 84 GLN A CA 1
ATOM 615 C C . GLN A 1 84 ? -6.709 -1.125 -5.422 1.00 97.19 84 GLN A C 1
ATOM 617 O O . GLN A 1 84 ? -7.449 -0.566 -4.612 1.00 97.19 84 GLN A O 1
ATOM 622 N N . TYR A 1 85 ? -5.401 -0.878 -5.468 1.00 97.06 85 TYR A N 1
ATOM 623 C CA . TYR A 1 85 ? -4.695 0.028 -4.560 1.00 97.06 85 TYR A CA 1
ATOM 624 C C . TYR A 1 85 ? -5.328 1.434 -4.519 1.00 97.06 85 TYR A C 1
ATOM 626 O O . TYR A 1 85 ? -5.401 2.050 -3.457 1.00 97.06 85 TYR A O 1
ATOM 634 N N . GLY A 1 86 ? -5.856 1.931 -5.645 1.00 95.31 86 GLY A N 1
ATOM 635 C CA . GLY A 1 86 ? -6.569 3.220 -5.744 1.00 95.31 86 GLY A CA 1
ATOM 636 C C . GLY A 1 86 ? -7.936 3.296 -5.111 1.00 95.31 86 GLY A C 1
ATOM 637 O O . GLY A 1 86 ? -8.551 4.356 -5.120 1.00 95.31 86 GLY A O 1
ATOM 638 N N . LYS A 1 87 ? -8.424 2.192 -4.557 1.00 95.25 87 LYS A N 1
ATOM 639 C CA . LYS A 1 87 ? -9.655 2.174 -3.775 1.00 95.25 87 LYS A CA 1
ATOM 640 C C . LYS A 1 87 ? -9.402 2.153 -2.269 1.00 95.25 87 LYS A C 1
ATOM 642 O O . LYS A 1 87 ? -10.370 2.207 -1.516 1.00 95.25 87 LYS A O 1
ATOM 647 N N . ILE A 1 88 ? -8.138 2.059 -1.848 1.00 94.19 88 ILE A N 1
ATOM 648 C CA . ILE A 1 88 ? -7.721 1.972 -0.441 1.00 94.19 88 ILE A CA 1
ATOM 649 C C . ILE A 1 88 ? -7.193 3.320 0.062 1.00 94.19 88 ILE A C 1
ATOM 651 O O . ILE A 1 88 ? -7.543 3.718 1.172 1.00 94.19 88 ILE A O 1
ATOM 655 N N . LEU A 1 89 ? -6.350 3.981 -0.744 1.00 84.94 89 LEU A N 1
ATOM 656 C CA . LEU A 1 89 ? -5.705 5.269 -0.455 1.00 84.94 89 LEU A CA 1
ATOM 657 C C . LEU A 1 89 ? -6.343 6.422 -1.219 1.00 84.94 89 LEU A C 1
ATOM 659 O O . LEU A 1 89 ? -6.576 6.228 -2.437 1.00 84.94 89 LEU A O 1
#

Nearest PDB structures (foldseek):
  8bqs-assembly1_CB  TM=6.911E-01  e=1.874E-02  Tetrahymena thermophila SB210
  2fbw-assembly2_O  TM=6.861E-01  e=2.428E-02  Gallus gallus
  8gs8-assembly1_B  TM=6.428E-01  e=1.544E-02  Homo sapiens
  6wu6-assembly1_B  TM=6.181E-01  e=1.192E-02  Escherichia coli

pLDDT: mean 93.94, std 8.99, range [51.03, 98.62]

Radius of gyration: 12.13 Å; Cα contacts (8 Å, |Δi|>4): 122; chains: 1; bounding box: 32×23×31 Å

Foldseek 3Di:
DDADACPAQLVVLLVLDPPPCQQQVQFPLCVVPVDPCLTLNNLSVQLNCRNVVVHPPPPVSNVVSVVSHPPPCSSQVRDPSNRPSVRND